Protein AF-A0A3B8JW17-F1 (afdb_monomer_lite)

pLDDT: mean 86.66, std 11.18, range [45.53, 96.81]

Radius of gyration: 14.23 Å; chains: 1; bounding box: 33×34×38 Å

Secondary structure (DSSP, 8-state):
--HHHHHHHHHHHHHHHHH-TT--S-EEE-HHHHHHHHHHHHHHHHS-BTTBPPPPPP--PPP---EEE-HHHHHHHHHHHHHH-

Structure (mmCIF, N/CA/C/O backbone):
data_AF-A0A3B8JW17-F1
#
_entry.id   AF-A0A3B8JW17-F1
#
loop_
_atom_site.group_PDB
_atom_site.id
_atom_site.type_symbol
_atom_site.label_atom_id
_atom_site.label_alt_id
_atom_site.label_comp_id
_atom_site.label_asym_id
_atom_site.label_entity_id
_atom_site.label_seq_id
_atom_site.pdbx_PDB_ins_code
_atom_site.Cartn_x
_atom_site.Cartn_y
_atom_site.Cartn_z
_atom_site.occupancy
_atom_site.B_iso_or_equiv
_atom_site.auth_seq_id
_atom_site.auth_comp_id
_atom_site.auth_asym_id
_atom_site.auth_atom_id
_atom_site.pdbx_PDB_model_num
ATOM 1 N N . MET A 1 1 ? -7.406 -23.195 13.995 1.00 45.53 1 MET A N 1
ATOM 2 C CA . MET A 1 1 ? -7.030 -21.930 14.665 1.00 45.53 1 MET A CA 1
ATOM 3 C C . MET A 1 1 ? -5.716 -21.409 14.073 1.00 45.53 1 MET A C 1
ATOM 5 O O . MET A 1 1 ? -4.667 -21.680 14.631 1.00 45.53 1 MET A O 1
ATOM 9 N N . GLN A 1 2 ? -5.759 -20.716 12.926 1.00 53.53 2 GLN A N 1
ATOM 10 C CA . GLN A 1 2 ? -4.559 -20.198 12.218 1.00 53.53 2 GLN A CA 1
ATOM 11 C C . GLN A 1 2 ? -4.574 -18.672 11.980 1.00 53.53 2 GLN A C 1
ATOM 13 O O . GLN A 1 2 ? -3.530 -18.068 11.765 1.00 53.53 2 GLN A O 1
ATOM 18 N N . ARG A 1 3 ? -5.731 -18.011 12.151 1.00 63.00 3 ARG A N 1
ATOM 19 C CA . ARG A 1 3 ? -5.959 -16.610 11.741 1.00 63.00 3 ARG A CA 1
ATOM 20 C C . ARG A 1 3 ? -5.011 -15.569 12.356 1.00 63.00 3 ARG A C 1
ATOM 22 O O . ARG A 1 3 ? -4.725 -14.563 11.718 1.00 63.00 3 ARG A O 1
ATOM 29 N N . GLY A 1 4 ? -4.554 -15.774 13.593 1.00 70.94 4 GLY A N 1
ATOM 30 C CA . GLY A 1 4 ? -3.675 -14.813 14.273 1.00 70.94 4 GLY A CA 1
ATOM 31 C C . GLY A 1 4 ? -2.263 -14.777 13.684 1.00 70.94 4 GLY A C 1
ATOM 32 O O . GLY A 1 4 ? -1.717 -13.700 13.461 1.00 70.94 4 GLY A O 1
ATOM 33 N N . SER A 1 5 ? -1.702 -15.952 13.382 1.00 82.25 5 SER A N 1
ATOM 34 C CA . SER A 1 5 ? -0.358 -16.068 12.807 1.00 82.25 5 SER A CA 1
ATOM 35 C C . SER A 1 5 ? -0.323 -15.548 11.371 1.00 82.25 5 SER A C 1
ATOM 37 O O . SER A 1 5 ? 0.584 -14.793 11.027 1.00 82.25 5 SER A O 1
ATOM 39 N N . ASP A 1 6 ? -1.358 -15.842 10.578 1.00 82.75 6 ASP A N 1
ATOM 40 C CA . ASP A 1 6 ? -1.474 -15.354 9.199 1.00 82.75 6 ASP A CA 1
ATOM 41 C C . ASP A 1 6 ? -1.556 -13.823 9.136 1.00 82.75 6 ASP A C 1
ATOM 43 O O . ASP A 1 6 ? -0.896 -13.197 8.308 1.00 82.75 6 ASP A O 1
ATOM 47 N N . ARG A 1 7 ? -2.307 -13.199 10.056 1.00 80.25 7 ARG A N 1
ATOM 48 C CA . ARG A 1 7 ? -2.414 -11.734 10.136 1.00 80.25 7 ARG A CA 1
ATOM 49 C C . ARG A 1 7 ? -1.095 -11.085 10.545 1.00 80.25 7 ARG A C 1
ATOM 51 O O . ARG A 1 7 ? -0.692 -10.104 9.930 1.00 80.25 7 ARG A O 1
ATOM 58 N N . ILE A 1 8 ? -0.420 -11.620 11.563 1.00 84.31 8 ILE A N 1
ATOM 59 C CA . ILE A 1 8 ? 0.891 -11.103 11.984 1.00 84.31 8 ILE A CA 1
ATOM 60 C C . ILE A 1 8 ? 1.894 -11.243 10.840 1.00 84.31 8 ILE A C 1
ATOM 62 O O . ILE A 1 8 ? 2.615 -10.295 10.548 1.00 84.31 8 ILE A O 1
ATOM 66 N N . ARG A 1 9 ? 1.897 -12.385 10.144 1.00 86.00 9 ARG A N 1
ATOM 67 C CA . ARG A 1 9 ? 2.738 -12.598 8.965 1.00 86.00 9 ARG A CA 1
ATOM 68 C C . ARG A 1 9 ? 2.448 -11.568 7.876 1.00 86.00 9 ARG A C 1
ATOM 70 O O . ARG A 1 9 ? 3.396 -11.002 7.347 1.00 86.00 9 ARG A O 1
ATOM 77 N N . ALA A 1 10 ? 1.179 -11.300 7.575 1.00 82.38 10 ALA A N 1
ATOM 78 C CA . ALA A 1 10 ? 0.799 -10.286 6.596 1.00 82.38 10 ALA A CA 1
ATOM 79 C C . ALA A 1 10 ? 1.317 -8.895 6.996 1.00 82.38 10 ALA A C 1
ATOM 81 O O . ALA A 1 10 ? 1.950 -8.232 6.187 1.00 82.38 10 ALA A O 1
ATOM 82 N N . ILE A 1 11 ? 1.159 -8.497 8.264 1.00 82.62 11 ILE A N 1
ATOM 83 C CA . ILE A 1 11 ? 1.671 -7.213 8.771 1.00 82.62 11 ILE A CA 1
ATOM 84 C C . ILE A 1 11 ? 3.200 -7.141 8.666 1.00 82.62 11 ILE A C 1
ATOM 86 O O . ILE A 1 11 ? 3.732 -6.139 8.199 1.00 82.62 11 ILE A O 1
ATOM 90 N N . VAL A 1 12 ? 3.916 -8.190 9.081 1.00 85.81 12 VAL A N 1
ATOM 91 C CA . VAL A 1 12 ? 5.388 -8.235 9.020 1.00 85.81 12 VAL A CA 1
ATOM 92 C C . VAL A 1 12 ? 5.881 -8.159 7.573 1.00 85.81 12 VAL A C 1
ATOM 94 O O . VAL A 1 12 ? 6.845 -7.449 7.302 1.00 85.81 12 VAL A O 1
ATOM 97 N N . LEU A 1 13 ? 5.215 -8.849 6.643 1.00 82.19 13 LEU A N 1
ATOM 98 C CA . LEU A 1 13 ? 5.537 -8.789 5.216 1.00 82.19 13 LEU A CA 1
ATOM 99 C C . LEU A 1 13 ? 5.260 -7.401 4.633 1.00 82.19 13 LEU A C 1
ATOM 101 O O . LEU A 1 13 ? 6.132 -6.854 3.965 1.00 82.19 13 LEU A O 1
ATOM 105 N N . SER A 1 14 ? 4.112 -6.793 4.940 1.00 81.81 14 SER A N 1
ATOM 106 C CA . SER A 1 14 ? 3.810 -5.427 4.505 1.00 81.81 14 SER A CA 1
ATOM 107 C C . SER A 1 14 ? 4.805 -4.422 5.074 1.00 81.81 14 SER A C 1
ATOM 109 O O . SER A 1 14 ? 5.253 -3.546 4.345 1.00 81.81 14 SER A O 1
ATOM 111 N N . LEU A 1 15 ? 5.228 -4.572 6.333 1.00 81.88 15 LEU A N 1
ATOM 112 C CA . LEU A 1 15 ? 6.279 -3.740 6.922 1.00 81.88 15 LEU A CA 1
ATOM 113 C C . LEU A 1 15 ? 7.639 -3.964 6.256 1.00 81.88 15 LEU A C 1
ATOM 115 O O . LEU A 1 15 ? 8.350 -2.992 6.038 1.00 81.88 15 LEU A O 1
ATOM 119 N N . GLN A 1 16 ? 8.011 -5.199 5.903 1.00 78.81 16 GLN A N 1
ATOM 120 C CA . GLN A 1 16 ? 9.236 -5.456 5.134 1.00 78.81 16 GLN A CA 1
ATOM 121 C C . GLN A 1 16 ? 9.171 -4.822 3.744 1.00 78.81 16 GLN A C 1
ATOM 123 O O . GLN A 1 16 ? 10.133 -4.175 3.343 1.00 78.81 16 GLN A O 1
ATOM 128 N N . ASN A 1 17 ? 8.055 -4.973 3.027 1.00 72.38 17 ASN A N 1
ATOM 129 C CA . ASN A 1 17 ? 7.858 -4.374 1.706 1.00 72.38 17 ASN A CA 1
ATOM 130 C C . ASN A 1 17 ? 7.882 -2.842 1.785 1.00 72.38 17 ASN A C 1
ATOM 132 O O . ASN A 1 17 ? 8.511 -2.195 0.953 1.00 72.38 17 ASN A O 1
ATOM 136 N N . PHE A 1 18 ? 7.282 -2.269 2.828 1.00 70.94 18 PHE A N 1
ATOM 137 C CA . PHE A 1 18 ? 7.301 -0.833 3.088 1.00 70.94 18 PHE A CA 1
ATOM 138 C C . PHE A 1 18 ? 8.701 -0.335 3.478 1.00 70.94 18 PHE A C 1
ATOM 140 O O . PHE A 1 18 ? 9.149 0.694 2.990 1.00 70.94 18 PHE A O 1
ATOM 147 N N . SER A 1 19 ? 9.414 -1.085 4.326 1.00 69.38 19 SER A N 1
ATOM 148 C CA . SER A 1 19 ? 10.750 -0.759 4.842 1.00 69.38 19 SER A CA 1
ATOM 149 C C . SER A 1 19 ? 11.874 -0.949 3.821 1.00 69.38 19 SER A C 1
ATOM 151 O O . SER A 1 19 ? 13.007 -0.560 4.115 1.00 69.38 19 SER A O 1
ATOM 153 N N . ARG A 1 20 ? 11.606 -1.476 2.618 1.00 66.38 20 ARG A N 1
ATOM 154 C CA . ARG A 1 20 ? 12.532 -1.426 1.465 1.00 66.38 20 ARG A CA 1
ATOM 155 C C . ARG A 1 20 ? 12.657 0.003 0.901 1.00 66.38 20 ARG A C 1
ATOM 157 O O . ARG A 1 20 ? 12.709 0.225 -0.299 1.00 66.38 20 ARG A O 1
ATOM 164 N N . VAL A 1 21 ? 12.761 0.968 1.811 1.00 54.84 21 VAL A N 1
ATOM 165 C CA . VAL A 1 21 ? 12.996 2.404 1.621 1.00 54.84 21 VAL A CA 1
ATOM 166 C C . VAL A 1 21 ? 14.360 2.679 0.969 1.00 54.84 21 VAL A C 1
ATOM 168 O O . VAL A 1 21 ? 14.590 3.788 0.516 1.00 54.84 21 VAL A O 1
ATOM 171 N N . ASN A 1 22 ? 15.236 1.674 0.859 1.00 52.81 22 ASN A N 1
ATOM 172 C CA . ASN A 1 22 ? 16.591 1.816 0.314 1.00 52.81 22 ASN A CA 1
ATOM 173 C C . ASN A 1 22 ? 16.756 1.315 -1.132 1.00 52.81 22 ASN A C 1
ATOM 175 O O . ASN A 1 22 ? 17.885 1.156 -1.589 1.00 52.81 22 ASN A O 1
ATOM 179 N N . GLU A 1 23 ? 15.675 1.018 -1.855 1.00 60.56 23 GLU A N 1
ATOM 180 C CA . GLU A 1 23 ? 15.775 0.898 -3.313 1.00 60.56 23 GLU A CA 1
ATOM 181 C C . GLU A 1 23 ? 15.671 2.307 -3.912 1.00 60.56 23 GLU A C 1
ATOM 183 O O . GLU A 1 23 ? 14.591 2.768 -4.278 1.00 60.56 23 GLU A O 1
ATOM 188 N N . ASP A 1 24 ? 16.819 2.983 -4.016 1.00 68.44 24 ASP A N 1
ATOM 189 C CA . ASP A 1 24 ? 17.008 4.224 -4.793 1.00 68.44 24 ASP A CA 1
ATOM 190 C C . ASP A 1 24 ? 16.965 3.969 -6.315 1.00 68.44 24 ASP A C 1
ATOM 192 O O . ASP A 1 24 ? 17.393 4.792 -7.125 1.00 68.44 24 ASP A O 1
ATOM 196 N N . GLU A 1 25 ? 16.448 2.813 -6.723 1.00 83.25 25 GLU A N 1
ATOM 197 C CA . GLU A 1 25 ? 16.306 2.401 -8.109 1.00 83.25 25 GLU A CA 1
ATOM 198 C C . GLU A 1 25 ? 14.838 2.466 -8.522 1.00 83.25 25 GLU A C 1
ATOM 200 O O . GLU A 1 25 ? 13.933 2.060 -7.785 1.00 83.25 25 GLU A O 1
ATOM 205 N N . MET A 1 26 ? 14.610 2.972 -9.733 1.00 90.75 26 MET A N 1
ATOM 206 C CA . MET A 1 26 ? 13.315 2.824 -10.379 1.00 90.75 26 MET A CA 1
ATOM 207 C C . MET A 1 26 ? 13.123 1.372 -10.784 1.00 90.75 26 MET A C 1
ATOM 209 O O . MET A 1 26 ? 14.043 0.732 -11.296 1.00 90.75 26 MET A O 1
ATOM 213 N N . LYS A 1 27 ? 11.918 0.862 -10.558 1.00 90.00 27 LYS A N 1
ATOM 214 C CA . LYS A 1 27 ? 11.533 -0.473 -11.002 1.00 90.00 27 LYS A CA 1
ATOM 215 C C . LYS A 1 27 ? 10.035 -0.539 -11.280 1.00 90.00 27 LYS A C 1
ATOM 217 O O . LYS A 1 27 ? 9.290 0.310 -10.778 1.00 90.00 27 LYS A O 1
ATOM 222 N N . PRO A 1 28 ? 9.565 -1.547 -12.029 1.00 93.88 28 PRO A N 1
ATOM 223 C CA . PRO A 1 28 ? 8.143 -1.732 -12.253 1.00 93.88 28 PRO A CA 1
ATOM 224 C C . PRO A 1 28 ? 7.476 -2.237 -10.967 1.00 93.88 28 PRO A C 1
ATOM 226 O O . PRO A 1 28 ? 7.889 -3.246 -10.392 1.00 93.88 28 PRO A O 1
ATOM 229 N N . VAL A 1 29 ? 6.443 -1.528 -10.512 1.00 91.00 29 VAL A N 1
ATOM 230 C CA . VAL A 1 29 ? 5.721 -1.799 -9.260 1.00 91.00 29 VAL A CA 1
ATOM 231 C C . VAL A 1 29 ? 4.222 -1.912 -9.520 1.00 91.00 29 VAL A C 1
ATOM 233 O O . VAL A 1 29 ? 3.664 -1.171 -10.329 1.00 91.00 29 VAL A O 1
ATOM 236 N N . ASP A 1 30 ? 3.567 -2.822 -8.800 1.00 93.75 30 ASP A N 1
ATOM 237 C CA . ASP A 1 30 ? 2.110 -2.870 -8.697 1.00 93.75 30 ASP A CA 1
ATOM 238 C C . ASP A 1 30 ? 1.631 -1.828 -7.674 1.00 93.75 30 ASP A C 1
ATOM 240 O O . ASP A 1 30 ? 1.891 -1.932 -6.470 1.00 93.75 30 ASP A O 1
ATOM 244 N N . LEU A 1 31 ? 0.933 -0.798 -8.157 1.00 94.12 31 LEU A N 1
ATOM 245 C CA . LEU A 1 31 ? 0.450 0.280 -7.296 1.00 94.12 31 LEU A CA 1
ATOM 246 C C . LEU A 1 31 ? -0.655 -0.179 -6.344 1.00 94.12 31 LEU A C 1
ATOM 248 O O . LEU A 1 31 ? -0.743 0.341 -5.229 1.00 94.12 31 LEU A O 1
ATOM 252 N N . HIS A 1 32 ? -1.473 -1.154 -6.746 1.00 96.06 32 HIS A N 1
ATOM 253 C CA . HIS A 1 32 ? -2.518 -1.687 -5.880 1.00 96.06 32 HIS A CA 1
ATOM 254 C C . HIS A 1 32 ? -1.906 -2.386 -4.670 1.00 96.06 32 HIS A C 1
ATOM 256 O O . HIS A 1 32 ? -2.399 -2.205 -3.557 1.00 96.06 32 HIS A O 1
ATOM 262 N N . GLU A 1 33 ? -0.791 -3.102 -4.854 1.00 92.62 33 GLU A N 1
ATOM 263 C CA . GLU A 1 33 ? -0.072 -3.735 -3.745 1.00 92.62 33 GLU A CA 1
ATOM 264 C C . GLU A 1 33 ? 0.440 -2.691 -2.738 1.00 92.62 33 GLU A C 1
ATOM 266 O O . GLU A 1 33 ? 0.306 -2.872 -1.527 1.00 92.62 33 GLU A O 1
ATOM 271 N N . GLY A 1 34 ? 0.987 -1.569 -3.218 1.00 91.94 34 GLY A N 1
ATOM 272 C CA . GLY A 1 34 ? 1.453 -0.473 -2.360 1.00 91.94 34 GLY A CA 1
ATOM 273 C C . GLY A 1 34 ? 0.330 0.146 -1.518 1.00 91.94 34 GLY A C 1
ATOM 274 O O . GLY A 1 34 ? 0.486 0.348 -0.306 1.00 91.94 34 GLY A O 1
ATOM 275 N N . ILE A 1 35 ? -0.829 0.398 -2.135 1.00 95.06 35 ILE A N 1
ATOM 276 C CA . ILE A 1 35 ? -2.009 0.946 -1.451 1.00 95.06 35 ILE A CA 1
ATOM 277 C C . ILE A 1 35 ? -2.562 -0.071 -0.444 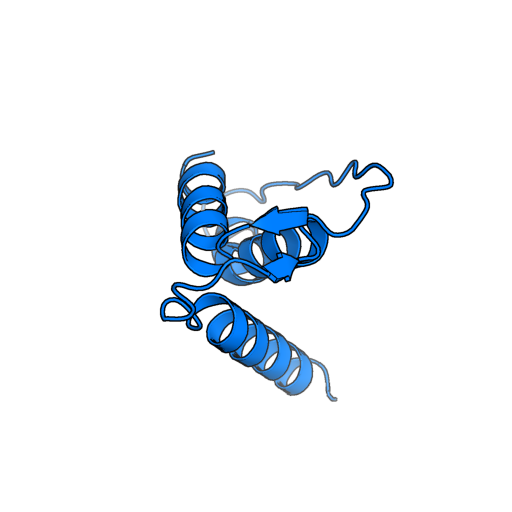1.00 95.06 35 ILE A C 1
ATOM 279 O O . ILE A 1 35 ? -2.789 0.272 0.717 1.00 95.06 35 ILE A O 1
ATOM 283 N N . ASP A 1 36 ? -2.722 -1.334 -0.841 1.00 94.94 36 ASP A N 1
ATOM 284 C CA . ASP A 1 36 ? -3.278 -2.380 0.020 1.00 94.94 36 ASP A CA 1
ATOM 285 C C . ASP A 1 36 ? -2.372 -2.686 1.221 1.00 94.94 36 ASP A C 1
ATOM 287 O O . ASP A 1 36 ? -2.863 -2.825 2.346 1.00 94.94 36 ASP A O 1
ATOM 291 N N . ASN A 1 37 ? -1.050 -2.708 1.026 1.00 92.06 37 ASN A N 1
ATOM 292 C CA . ASN A 1 37 ? -0.086 -2.828 2.120 1.00 92.06 37 ASN A CA 1
ATOM 293 C C . ASN A 1 37 ? -0.194 -1.647 3.097 1.00 92.06 37 ASN A C 1
ATOM 295 O O . ASN A 1 37 ? -0.180 -1.843 4.315 1.00 92.06 37 ASN A O 1
ATOM 299 N N . THR A 1 38 ? -0.352 -0.427 2.579 1.00 93.25 38 THR A N 1
ATOM 300 C CA . THR A 1 38 ? -0.524 0.779 3.400 1.00 93.25 38 THR A CA 1
ATOM 301 C C . THR A 1 38 ? -1.812 0.715 4.224 1.00 93.25 38 THR A C 1
ATOM 303 O O . THR A 1 38 ? -1.788 0.961 5.431 1.00 93.25 38 THR A O 1
ATOM 306 N N . LEU A 1 39 ? -2.928 0.312 3.611 1.00 94.31 39 LEU A N 1
ATOM 307 C CA . LEU A 1 39 ? -4.206 0.115 4.301 1.00 94.31 39 LEU A CA 1
ATOM 308 C C . LEU A 1 39 ? -4.121 -0.977 5.374 1.00 94.31 39 LEU A C 1
ATOM 310 O O . LEU A 1 39 ? -4.700 -0.824 6.451 1.00 94.31 39 LEU A O 1
ATOM 314 N N . LEU A 1 40 ? -3.375 -2.059 5.125 1.00 92.25 40 LEU A N 1
ATOM 315 C CA . LEU A 1 40 ? -3.155 -3.110 6.119 1.00 92.25 40 LEU A CA 1
ATOM 316 C C . LEU A 1 40 ? -2.364 -2.594 7.331 1.00 92.25 40 LEU A C 1
ATOM 318 O O . LEU A 1 40 ? -2.725 -2.896 8.469 1.00 92.25 40 LEU A O 1
ATOM 322 N N . ILE A 1 41 ? -1.332 -1.776 7.112 1.00 90.31 41 ILE A N 1
ATOM 323 C CA . ILE A 1 41 ? -0.574 -1.118 8.191 1.00 90.31 41 ILE A CA 1
ATOM 324 C C . ILE A 1 41 ? -1.487 -0.163 8.988 1.00 90.31 41 ILE A C 1
ATOM 326 O O . ILE A 1 41 ? -1.482 -0.159 10.226 1.00 90.31 41 ILE A O 1
ATOM 330 N N . LEU A 1 42 ? -2.326 0.608 8.290 1.00 92.12 42 LEU A N 1
ATOM 331 C CA . LEU A 1 42 ? -3.274 1.556 8.883 1.00 92.12 42 LEU A CA 1
ATOM 332 C C . LEU A 1 42 ? -4.551 0.903 9.431 1.00 92.12 42 LEU A C 1
ATOM 334 O O . LEU A 1 42 ? -5.367 1.592 10.038 1.00 92.12 42 LEU A O 1
ATOM 338 N N . GLN A 1 43 ? -4.714 -0.419 9.318 1.00 91.62 43 GLN A N 1
ATOM 339 C CA . GLN A 1 43 ? -5.928 -1.138 9.722 1.00 91.62 43 GLN A CA 1
ATOM 340 C C . GLN A 1 43 ? -6.364 -0.828 11.160 1.00 91.62 43 GLN A C 1
ATOM 342 O O . GLN A 1 43 ? -7.555 -0.735 11.445 1.00 91.62 43 GLN A O 1
ATOM 347 N N . HIS A 1 44 ? -5.407 -0.636 12.069 1.00 88.62 44 HIS A N 1
ATOM 348 C CA . HIS A 1 44 ? -5.681 -0.306 13.468 1.00 88.62 44 HIS A CA 1
ATOM 349 C C . HIS A 1 44 ? -6.358 1.061 13.673 1.00 88.62 44 HIS A C 1
ATOM 351 O O . HIS A 1 44 ? -6.902 1.295 14.751 1.00 88.62 44 HIS A O 1
ATOM 357 N N . ARG A 1 45 ? -6.273 1.960 12.684 1.00 89.75 45 ARG A N 1
ATOM 358 C CA . ARG A 1 45 ? -6.951 3.265 12.659 1.00 89.75 45 ARG A CA 1
ATOM 359 C C . ARG A 1 45 ? -8.308 3.204 11.972 1.00 89.75 45 ARG A C 1
ATOM 361 O O . ARG A 1 45 ? -9.176 3.998 12.298 1.00 89.75 45 ARG A O 1
ATOM 368 N N . LEU A 1 46 ? -8.469 2.278 11.028 1.00 91.94 46 LEU A N 1
ATOM 369 C CA . LEU A 1 46 ? -9.711 2.101 10.277 1.00 91.94 46 LEU A CA 1
ATOM 370 C C . LEU A 1 46 ? -10.766 1.342 11.090 1.00 91.94 46 LEU A C 1
ATOM 372 O O . LEU A 1 46 ? -11.956 1.607 10.976 1.00 91.94 46 LEU A O 1
ATOM 376 N N . GLN A 1 47 ? -10.336 0.395 11.925 1.00 91.88 47 GLN A N 1
ATOM 377 C CA . GLN A 1 47 ? -11.231 -0.380 12.782 1.00 91.88 47 GLN A CA 1
ATOM 378 C C . GLN A 1 47 ? -11.752 0.462 13.951 1.00 91.88 47 GLN A C 1
ATOM 380 O O . GLN A 1 47 ? -10.992 1.214 14.562 1.00 91.88 47 GLN A O 1
ATOM 385 N N . ALA A 1 48 ? -13.025 0.269 14.315 1.00 90.12 48 ALA A N 1
ATOM 386 C CA . ALA A 1 48 ? -13.604 0.905 15.495 1.00 90.12 48 ALA A CA 1
ATOM 387 C C . ALA A 1 48 ? -12.750 0.632 16.743 1.00 90.12 48 ALA A C 1
ATOM 389 O O . ALA A 1 48 ? -12.423 -0.518 17.063 1.00 90.12 48 ALA A O 1
ATOM 390 N N . LYS A 1 49 ? -12.405 1.696 17.471 1.00 88.12 49 LYS A N 1
ATOM 391 C CA . LYS A 1 49 ? -11.567 1.607 18.669 1.00 88.12 49 LYS A CA 1
ATOM 392 C C . LYS A 1 49 ? -12.053 2.568 19.744 1.00 88.12 49 LYS A C 1
ATOM 394 O O . LYS A 1 49 ? -11.855 3.779 19.669 1.00 88.12 49 LYS A O 1
ATOM 399 N N . GLY A 1 50 ? -12.653 2.014 20.796 1.00 87.94 50 GLY A N 1
ATOM 400 C CA . GLY A 1 50 ? -13.193 2.804 21.902 1.00 87.94 50 GLY A CA 1
ATOM 401 C C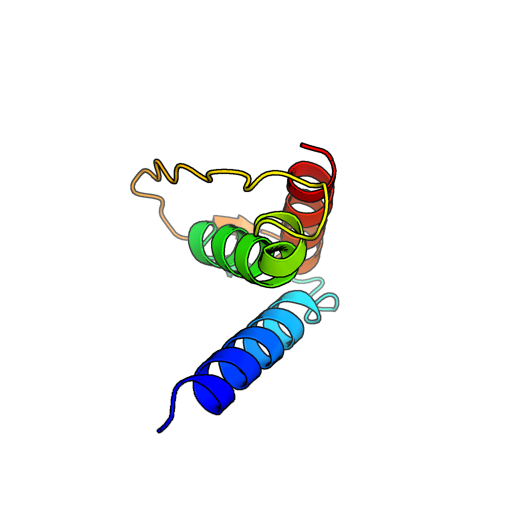 . GLY A 1 50 ? -14.287 3.755 21.416 1.00 87.94 50 GLY A C 1
ATOM 402 O O . GLY A 1 50 ? -15.355 3.306 21.021 1.00 87.94 50 GLY A O 1
ATOM 403 N N . GLN A 1 51 ? -14.008 5.058 21.450 1.00 87.25 51 GLN A N 1
ATOM 404 C CA . GLN A 1 51 ? -14.932 6.106 20.997 1.00 87.25 51 GLN A CA 1
ATOM 405 C C . GLN A 1 51 ? -14.780 6.458 19.507 1.00 87.25 51 GLN A C 1
ATOM 407 O O . GLN A 1 51 ? -15.557 7.258 18.994 1.00 87.25 51 GLN A O 1
ATOM 412 N N . GLN A 1 52 ? 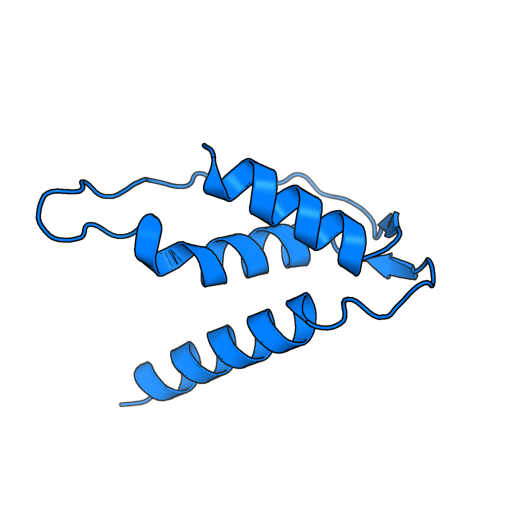-13.790 5.892 18.812 1.00 85.94 52 GLN A N 1
ATOM 413 C CA . GLN A 1 52 ? -13.603 6.121 17.381 1.00 85.94 52 GLN A CA 1
ATOM 414 C C . GLN A 1 52 ? -14.500 5.167 16.577 1.00 85.94 52 GLN A C 1
ATOM 416 O O . GLN A 1 52 ? -14.373 3.948 16.759 1.00 85.94 52 GLN A O 1
ATOM 421 N N . PRO A 1 53 ? -15.401 5.688 15.720 1.00 91.50 53 PRO A N 1
ATOM 422 C CA . PRO A 1 53 ? -16.210 4.858 14.837 1.00 91.50 53 PRO A CA 1
ATOM 423 C C . PRO A 1 53 ? -15.337 4.180 13.774 1.00 91.50 53 PRO A C 1
ATOM 425 O O . PRO A 1 53 ? -14.226 4.621 13.488 1.00 91.50 53 PRO A O 1
ATOM 428 N N . GLU A 1 54 ? -15.848 3.095 13.197 1.00 93.94 54 GLU A N 1
ATOM 429 C CA . GLU A 1 54 ? -15.189 2.412 12.083 1.00 93.94 54 GLU A CA 1
ATOM 430 C C . GLU A 1 54 ? -15.181 3.299 10.831 1.00 93.94 54 GLU A C 1
ATOM 432 O O . GLU A 1 54 ? -16.187 3.927 10.495 1.00 93.94 54 GLU A O 1
ATOM 437 N N . ILE A 1 55 ? -14.048 3.324 10.130 1.00 94.00 55 ILE A N 1
ATOM 438 C CA . ILE A 1 55 ? -13.886 3.992 8.841 1.00 94.00 55 ILE A CA 1
ATOM 439 C C . ILE A 1 55 ? -14.011 2.935 7.748 1.00 94.00 55 ILE A C 1
ATOM 441 O O . ILE A 1 55 ? -13.201 2.010 7.651 1.00 94.00 55 ILE A O 1
ATOM 445 N N . GLN A 1 56 ? -15.021 3.090 6.897 1.00 94.06 56 GLN A N 1
ATOM 446 C CA . GLN A 1 56 ? -15.206 2.221 5.743 1.00 94.06 56 GLN A CA 1
ATOM 447 C C . GLN A 1 56 ? -14.275 2.647 4.603 1.00 94.06 56 GLN A C 1
ATOM 449 O O . GLN A 1 56 ? -14.309 3.792 4.160 1.00 94.06 56 GLN A O 1
ATOM 454 N N . VAL A 1 57 ? -13.485 1.703 4.088 1.00 94.81 57 VAL A N 1
ATOM 455 C CA . VAL A 1 57 ? -12.650 1.907 2.896 1.00 94.81 57 VAL A CA 1
ATOM 456 C C . VAL A 1 57 ? -13.303 1.223 1.701 1.00 94.81 57 VAL A C 1
ATOM 458 O O . VAL A 1 57 ? -13.457 0.001 1.684 1.00 94.81 57 VAL A O 1
ATOM 461 N N . LEU A 1 58 ? -13.678 2.016 0.700 1.00 96.12 58 LEU A N 1
ATOM 462 C CA . LEU A 1 58 ? -14.180 1.541 -0.587 1.00 96.12 58 LEU A CA 1
ATOM 463 C C . LEU A 1 58 ? -13.020 1.530 -1.589 1.00 96.12 58 LEU A C 1
ATOM 465 O O . LEU A 1 58 ? -12.385 2.558 -1.810 1.00 96.12 58 LEU A O 1
ATOM 469 N N . LYS A 1 59 ? -12.715 0.358 -2.156 1.00 95.56 59 LYS A N 1
ATOM 470 C CA . LYS A 1 59 ? -11.602 0.164 -3.097 1.00 95.56 59 LYS A CA 1
ATOM 471 C C . LYS A 1 59 ? -12.145 -0.016 -4.510 1.00 95.56 59 LYS A C 1
ATOM 473 O O . LYS A 1 59 ? -12.565 -1.111 -4.872 1.00 95.56 59 LYS A O 1
ATOM 478 N N . GLU A 1 60 ? -12.139 1.058 -5.287 1.00 96.81 60 GLU A N 1
ATOM 479 C CA . GLU A 1 60 ? -12.593 1.077 -6.683 1.00 96.81 60 GLU A CA 1
ATOM 480 C C . GLU A 1 60 ? -11.384 1.178 -7.619 1.00 96.81 60 GLU A C 1
ATOM 482 O O . GLU A 1 60 ? -11.114 2.212 -8.227 1.00 96.81 60 GLU A O 1
ATOM 487 N N . TYR A 1 61 ? -10.596 0.103 -7.672 1.00 95.69 61 TYR A N 1
ATOM 488 C CA . TYR A 1 61 ? -9.412 0.036 -8.525 1.00 95.69 61 TYR A CA 1
ATOM 489 C C . TYR A 1 61 ? -9.792 -0.235 -9.983 1.00 95.69 61 TYR A C 1
ATOM 491 O O . TYR A 1 61 ? -10.682 -1.036 -10.270 1.00 95.69 61 TYR A O 1
ATOM 499 N N . GLY A 1 62 ? -9.094 0.431 -10.901 1.00 95.94 62 GLY A N 1
ATOM 500 C CA . GLY A 1 62 ? -9.099 0.077 -12.318 1.00 95.94 62 GLY A CA 1
ATOM 501 C C . GLY A 1 62 ? -7.981 -0.912 -12.639 1.00 95.94 62 GLY A C 1
ATOM 502 O O . GLY A 1 62 ? -7.114 -1.173 -11.814 1.00 95.94 62 GLY A O 1
ATOM 503 N N . GLU A 1 63 ? -7.963 -1.430 -13.861 1.00 95.69 63 GLU A N 1
ATOM 504 C CA . GLU A 1 63 ? -6.817 -2.196 -14.355 1.00 95.69 63 GLU A CA 1
ATOM 505 C C . GLU A 1 63 ? -5.657 -1.242 -14.654 1.00 95.69 63 GLU A C 1
ATOM 507 O O . GLU A 1 63 ? -5.807 -0.290 -15.427 1.00 95.69 63 GLU A O 1
ATOM 512 N N . LEU A 1 64 ? -4.498 -1.496 -14.049 1.00 95.25 64 LEU A N 1
ATOM 513 C CA . LEU A 1 64 ? -3.299 -0.684 -14.225 1.00 95.25 64 LEU A CA 1
ATOM 514 C C . LEU A 1 64 ? -2.105 -1.595 -14.541 1.00 95.25 64 LEU A C 1
ATOM 516 O O . LEU A 1 64 ? -1.922 -2.605 -13.859 1.00 95.25 64 LEU A O 1
ATOM 520 N N . PRO A 1 65 ? -1.275 -1.270 -15.550 1.00 96.12 65 PRO A N 1
ATOM 521 C CA . PRO A 1 65 ? -0.017 -1.977 -15.750 1.00 96.12 65 PRO A CA 1
ATOM 522 C C . PRO A 1 65 ? 0.947 -1.704 -14.589 1.00 96.12 65 PRO A C 1
ATOM 524 O O . PRO A 1 65 ? 0.760 -0.772 -13.805 1.00 96.12 65 PRO A O 1
ATOM 527 N N . LEU A 1 66 ? 2.034 -2.474 -14.522 1.00 95.44 66 LEU A N 1
ATOM 528 C CA . LEU A 1 66 ? 3.139 -2.136 -13.629 1.00 95.44 66 LEU A CA 1
ATOM 529 C C . LEU A 1 66 ? 3.687 -0.747 -13.972 1.00 95.44 66 LEU A C 1
ATOM 531 O O . LEU A 1 66 ? 3.874 -0.413 -15.145 1.00 95.44 66 LEU A O 1
ATOM 535 N N . VAL A 1 67 ? 3.966 0.044 -12.940 1.00 94.31 67 VAL A N 1
ATOM 536 C CA . VAL A 1 67 ? 4.436 1.423 -13.075 1.00 94.31 67 VAL A CA 1
ATOM 537 C C . VAL A 1 67 ? 5.894 1.513 -12.646 1.00 94.31 67 VAL A C 1
ATOM 539 O O . VAL A 1 67 ? 6.243 1.156 -11.523 1.00 94.31 67 VAL A O 1
ATOM 542 N N . GLU A 1 68 ? 6.738 2.012 -13.545 1.00 94.81 68 GLU A N 1
ATOM 543 C CA . GLU A 1 68 ? 8.132 2.371 -13.271 1.00 94.81 68 GLU A CA 1
ATOM 544 C C . GLU A 1 68 ? 8.185 3.541 -12.277 1.00 94.81 68 GLU A C 1
ATOM 546 O O . GLU A 1 68 ? 7.840 4.676 -12.613 1.00 94.81 68 GLU A O 1
ATOM 551 N N . CYS A 1 69 ? 8.578 3.271 -11.033 1.00 91.94 69 CYS A N 1
ATOM 552 C CA . CYS A 1 69 ? 8.650 4.282 -9.977 1.00 91.94 69 CYS A CA 1
ATOM 553 C C . CYS A 1 69 ? 9.681 3.916 -8.902 1.00 91.94 69 CYS A C 1
ATOM 555 O O . CYS A 1 69 ? 10.227 2.815 -8.907 1.00 91.94 69 CYS A O 1
ATOM 557 N N . TYR A 1 70 ? 9.928 4.845 -7.971 1.00 91.25 70 TYR A N 1
ATOM 558 C CA . TYR A 1 70 ? 10.684 4.591 -6.743 1.00 91.25 70 TYR A CA 1
ATOM 559 C C . TYR A 1 70 ? 9.728 4.071 -5.658 1.00 91.25 70 TYR A C 1
ATOM 561 O O . TYR A 1 70 ? 8.969 4.868 -5.089 1.00 91.25 70 TYR A O 1
ATOM 569 N N . PRO A 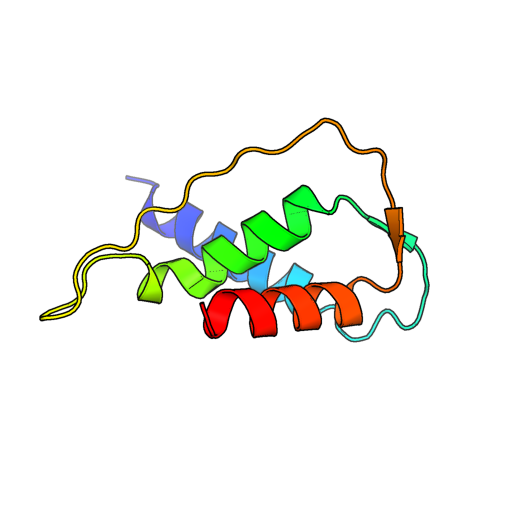1 71 ? 9.742 2.767 -5.330 1.00 88.62 71 PRO A N 1
ATOM 570 C CA . PRO A 1 71 ? 8.732 2.182 -4.452 1.00 88.62 71 PRO A CA 1
ATOM 571 C C . PRO A 1 71 ? 8.755 2.789 -3.049 1.00 88.62 71 PRO A C 1
ATOM 573 O O . PRO A 1 71 ? 7.699 3.045 -2.476 1.00 88.62 71 PRO A O 1
ATOM 576 N N . GLY A 1 72 ? 9.945 3.071 -2.505 1.00 87.19 72 GLY A N 1
ATOM 577 C CA . GLY A 1 72 ? 10.091 3.685 -1.182 1.00 87.19 72 GLY A CA 1
ATOM 578 C C . GLY A 1 72 ? 9.428 5.062 -1.097 1.00 87.19 72 GLY A C 1
ATOM 579 O O . GLY A 1 72 ? 8.656 5.327 -0.175 1.00 87.19 72 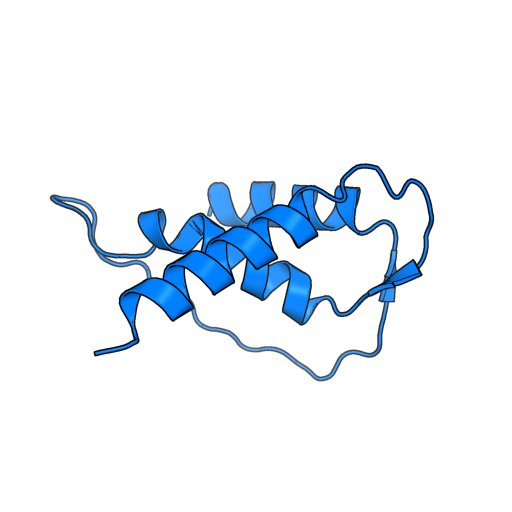GLY A O 1
ATOM 580 N N . GLN A 1 73 ? 9.661 5.920 -2.095 1.00 89.88 73 GLN A N 1
ATOM 581 C CA . GLN A 1 73 ? 9.058 7.256 -2.146 1.00 89.88 73 GLN A CA 1
ATOM 582 C C . GLN A 1 73 ? 7.540 7.183 -2.346 1.00 89.88 73 GLN A C 1
ATOM 584 O O . GLN A 1 73 ? 6.794 7.930 -1.711 1.00 89.88 73 GLN A O 1
ATOM 589 N N . LEU A 1 74 ? 7.071 6.261 -3.192 1.00 91.44 74 LEU A N 1
ATOM 590 C CA . LEU A 1 74 ? 5.647 6.111 -3.466 1.00 91.44 74 LEU A CA 1
ATOM 591 C C . LEU A 1 74 ? 4.880 5.557 -2.258 1.00 91.44 74 LEU A C 1
ATOM 593 O O . LEU A 1 74 ? 3.833 6.090 -1.894 1.00 91.44 74 LEU A O 1
ATOM 597 N N . ASN A 1 75 ? 5.438 4.559 -1.574 1.00 90.44 75 ASN A N 1
ATOM 598 C CA . ASN A 1 75 ? 4.889 4.036 -0.325 1.00 90.44 75 ASN A CA 1
ATOM 599 C C . ASN A 1 75 ? 4.811 5.128 0.753 1.00 90.44 75 ASN A C 1
ATOM 601 O O . ASN A 1 75 ? 3.805 5.233 1.458 1.00 90.44 75 ASN A O 1
ATOM 605 N N . GLN A 1 76 ? 5.827 5.994 0.847 1.00 89.94 76 GLN A N 1
ATOM 606 C CA . GLN A 1 76 ? 5.791 7.144 1.751 1.00 89.94 76 GLN A CA 1
ATOM 607 C C . GLN A 1 76 ? 4.668 8.125 1.382 1.00 89.94 76 GLN A C 1
ATOM 609 O O . GLN A 1 76 ? 3.974 8.624 2.272 1.00 89.94 76 GLN A O 1
ATOM 614 N N . ALA A 1 77 ? 4.456 8.386 0.089 1.00 92.88 77 ALA A N 1
ATOM 615 C CA . ALA A 1 77 ? 3.360 9.230 -0.374 1.00 92.88 77 ALA A CA 1
ATOM 616 C C . ALA A 1 77 ? 1.991 8.633 -0.003 1.00 92.88 77 ALA A C 1
ATOM 618 O O . ALA A 1 77 ? 1.162 9.339 0.573 1.00 92.88 77 ALA A O 1
ATOM 619 N N . PHE A 1 78 ? 1.774 7.334 -0.241 1.00 94.75 78 PHE A N 1
ATOM 620 C CA . PHE A 1 78 ? 0.543 6.645 0.158 1.00 94.75 78 PHE A CA 1
ATOM 621 C C . PHE A 1 78 ? 0.306 6.714 1.665 1.00 94.75 78 PHE A C 1
ATOM 623 O O . PHE A 1 7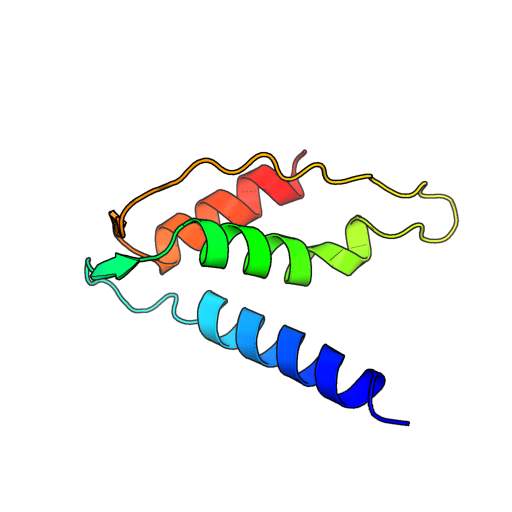8 ? -0.795 7.062 2.090 1.00 94.75 78 PHE A O 1
ATOM 630 N N . MET A 1 79 ? 1.335 6.455 2.476 1.00 93.31 79 MET A N 1
ATOM 631 C CA . MET A 1 79 ? 1.240 6.539 3.934 1.00 93.31 79 MET A CA 1
ATOM 632 C C . MET A 1 79 ? 0.821 7.933 4.398 1.00 93.31 79 MET A C 1
ATOM 634 O O . MET A 1 79 ? -0.070 8.068 5.232 1.00 93.31 79 MET A O 1
ATOM 638 N N . ASN A 1 80 ? 1.438 8.973 3.837 1.00 93.62 80 ASN A N 1
ATOM 639 C CA . ASN A 1 80 ? 1.153 10.352 4.212 1.00 93.62 80 ASN A CA 1
ATOM 640 C C . ASN A 1 80 ? -0.271 10.768 3.825 1.00 93.62 80 ASN A C 1
ATOM 642 O O . ASN A 1 80 ? -0.947 11.423 4.614 1.00 93.62 80 ASN A O 1
ATOM 646 N N . ILE A 1 81 ? -0.730 10.398 2.628 1.00 95.44 81 ILE A N 1
ATOM 647 C CA . ILE A 1 81 ? -2.075 10.745 2.157 1.00 95.44 81 ILE A CA 1
ATOM 648 C C . ILE A 1 81 ? -3.125 9.992 2.980 1.00 95.44 81 ILE A C 1
ATOM 650 O O . ILE A 1 81 ? -4.011 10.614 3.559 1.00 95.44 81 ILE A O 1
ATOM 654 N N . LEU A 1 82 ? -2.998 8.666 3.093 1.00 94.44 82 LEU A N 1
ATOM 655 C CA . LEU A 1 82 ? -3.998 7.821 3.752 1.00 94.44 82 LEU A CA 1
ATOM 656 C C . LEU A 1 82 ? -4.014 7.977 5.277 1.00 94.44 82 LEU A C 1
ATOM 658 O O . LEU A 1 82 ? -5.047 7.752 5.893 1.00 94.44 82 LEU A O 1
ATOM 662 N N . SER A 1 83 ? -2.901 8.367 5.906 1.00 91.94 83 SER A N 1
ATOM 663 C CA . SER A 1 83 ? -2.881 8.653 7.347 1.00 91.94 83 SER A CA 1
ATOM 664 C C . SER A 1 83 ? -3.553 9.984 7.712 1.00 91.94 83 SER A C 1
ATOM 666 O O . SER A 1 83 ? -3.839 10.183 8.895 1.00 91.94 83 SER A O 1
ATOM 668 N N . ASN A 1 84 ? -3.712 10.903 6.756 1.00 90.00 84 ASN A N 1
ATOM 669 C CA . ASN A 1 84 ? -4.260 12.243 6.987 1.00 90.00 84 ASN A CA 1
ATOM 670 C C . ASN A 1 84 ? -5.720 12.395 6.535 1.00 90.00 84 ASN A C 1
ATOM 672 O O . ASN A 1 84 ? -6.331 13.413 6.859 1.00 90.00 84 ASN A O 1
ATOM 676 N N . ALA A 1 85 ? -6.237 11.434 5.766 1.00 84.12 85 ALA A N 1
ATOM 677 C CA . ALA A 1 85 ? -7.644 11.353 5.377 1.00 84.12 85 ALA A CA 1
ATOM 678 C C . ALA A 1 85 ? -8.520 10.935 6.568 1.00 84.12 85 ALA A C 1
ATOM 680 O O . ALA A 1 85 ? -9.631 11.498 6.684 1.00 84.12 85 ALA A O 1
#

Sequence (85 aa):
MQRGSDRIRAIVLSLQNFSRVNEDEMKPVDLHEGIDNTLLILQHRLQAKGQQPEIQVLKEYGELPLVECYPGQLNQAFMNILSNA

Foldseek 3Di:
DCVVVVLVVLLVVLVVLQVVLPCPAWDFADVVSLLVSLCSNCVVVQDDDDPRHHHDDDDDDDDDGGDGDNSNVSSVVSNVVVVVD